Protein AF-A0A936IT07-F1 (afdb_monomer)

Foldseek 3Di:
DQVLLVVLCQLLVHDLVNLCVVVVHDSVQSVCQNVVVDDDDPVVLVVSCVVSQHDSCNRNPPDDPVDDDDDRPDPPDRPRPPDDDD

Radius of gyration: 12.86 Å; Cα contacts (8 Å, |Δi|>4): 81; chains: 1; bounding box: 32×37×33 Å

Solvent-accessible surface area (backbone atoms only —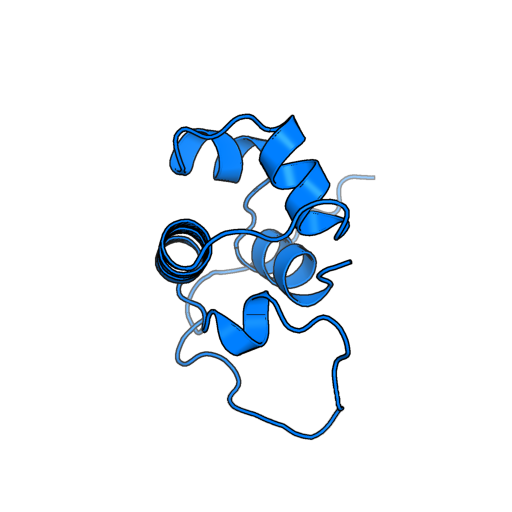 not comparable to full-atom values): 5206 Å² total; per-residue (Å²): 70,23,62,44,44,55,50,48,30,56,49,70,66,48,51,69,64,55,52,15,59,76,66,79,41,59,48,68,59,50,49,31,32,48,56,49,80,38,84,74,53,72,68,55,39,52,52,53,16,61,74,65,56,37,49,48,69,55,35,62,33,71,68,83,59,97,84,70,75,74,81,53,82,72,78,89,76,63,80,55,76,87,67,89,76,133

Se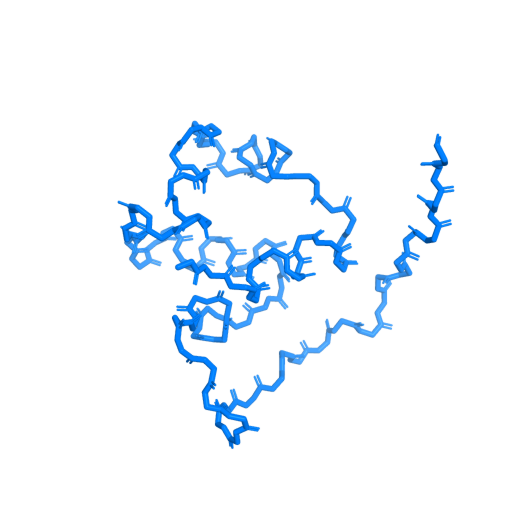condary structure (DSSP, 8-state):
--HHHHHHHHHTT--HHHHHHHTT--HHHHHHHHHTSSPPPHHHHHHHHHHTTS-HHHHT-SS--TT-S---S--SS---------

pLDDT: mean 76.58, std 17.15, range [36.72, 91.31]

Structure (mmCIF, N/CA/C/O backbone):
data_AF-A0A936IT07-F1
#
_entry.id   AF-A0A936IT07-F1
#
loop_
_atom_site.group_PDB
_atom_site.id
_atom_site.type_symbol
_atom_site.label_atom_id
_atom_site.label_alt_id
_atom_site.label_comp_id
_atom_site.label_asym_id
_atom_site.label_entity_id
_atom_site.label_seq_id
_atom_site.pdbx_PDB_ins_code
_atom_site.Cartn_x
_atom_site.Cartn_y
_atom_site.Cartn_z
_atom_site.occupancy
_atom_site.B_iso_or_equiv
_atom_site.auth_seq_id
_atom_site.auth_comp_id
_atom_site.auth_asym_id
_atom_site.auth_atom_id
_atom_site.pdbx_PDB_model_num
ATOM 1 N N . MET A 1 1 ? 8.469 4.530 -9.435 1.00 78.62 1 MET A N 1
ATOM 2 C CA . MET A 1 1 ? 7.448 5.127 -8.543 1.00 78.62 1 MET A CA 1
ATOM 3 C C . MET A 1 1 ? 6.089 4.548 -8.904 1.00 78.62 1 MET A C 1
ATOM 5 O O . MET A 1 1 ? 5.894 4.288 -10.080 1.00 78.62 1 MET A O 1
ATOM 9 N N . TYR A 1 2 ? 5.183 4.341 -7.943 1.00 85.50 2 TYR A N 1
ATOM 10 C CA . TYR A 1 2 ? 3.806 3.898 -8.214 1.00 85.50 2 TYR A CA 1
ATOM 11 C C . TYR A 1 2 ? 2.843 5.098 -8.132 1.00 85.50 2 TYR A C 1
ATOM 13 O O . TYR A 1 2 ? 2.444 5.484 -7.029 1.00 85.50 2 TYR A O 1
ATOM 21 N N . PRO A 1 3 ? 2.504 5.745 -9.262 1.00 82.69 3 PRO A N 1
ATOM 22 C CA . PRO A 1 3 ? 1.629 6.919 -9.267 1.00 82.69 3 PRO A CA 1
ATOM 23 C C . PRO A 1 3 ? 0.196 6.574 -8.844 1.00 82.69 3 PRO A C 1
ATOM 25 O O . PRO A 1 3 ? -0.410 7.326 -8.082 1.00 82.69 3 PRO A O 1
ATOM 28 N N . ASN A 1 4 ? -0.303 5.404 -9.245 1.00 87.31 4 ASN A N 1
ATOM 29 C CA . ASN A 1 4 ? -1.655 4.939 -8.931 1.00 87.31 4 ASN A CA 1
ATOM 30 C C . ASN A 1 4 ? -1.859 4.715 -7.429 1.00 87.31 4 ASN A C 1
ATOM 32 O O . ASN A 1 4 ? -2.900 5.074 -6.888 1.00 87.31 4 ASN A O 1
ATOM 36 N N . LEU A 1 5 ? -0.833 4.233 -6.721 1.00 86.00 5 LEU A N 1
ATOM 37 C CA . LEU A 1 5 ? -0.864 4.111 -5.263 1.00 86.00 5 LEU A CA 1
ATOM 38 C C . LEU A 1 5 ? -0.989 5.473 -4.563 1.00 86.00 5 LEU A C 1
ATOM 40 O O . LEU A 1 5 ? -1.760 5.609 -3.615 1.00 86.00 5 LEU A O 1
ATOM 44 N N . LYS A 1 6 ? -0.276 6.503 -5.043 1.00 86.75 6 LYS A N 1
ATOM 45 C CA . LYS A 1 6 ? -0.415 7.875 -4.517 1.00 86.75 6 LYS A CA 1
ATOM 46 C C . LYS A 1 6 ? -1.800 8.450 -4.818 1.00 86.75 6 LYS A C 1
ATOM 48 O O . LYS A 1 6 ? -2.402 9.065 -3.941 1.00 86.75 6 LYS A O 1
ATOM 53 N N . LEU A 1 7 ? -2.300 8.231 -6.035 1.00 86.19 7 LEU A N 1
ATOM 54 C CA . LEU A 1 7 ? -3.629 8.671 -6.450 1.00 86.19 7 LEU A CA 1
ATOM 55 C C . LEU A 1 7 ? -4.719 8.023 -5.591 1.00 86.19 7 LEU A C 1
ATOM 57 O O . LEU A 1 7 ? -5.596 8.726 -5.101 1.00 86.19 7 LEU A O 1
ATOM 61 N N . GLN A 1 8 ? -4.642 6.713 -5.357 1.00 86.88 8 GLN A N 1
ATOM 62 C CA . GLN A 1 8 ? -5.635 5.996 -4.562 1.00 86.88 8 GLN A CA 1
ATOM 63 C C . GLN A 1 8 ? -5.607 6.422 -3.093 1.00 86.88 8 GLN A C 1
ATOM 65 O O . GLN A 1 8 ? -6.658 6.681 -2.520 1.00 86.88 8 GLN A O 1
ATOM 70 N N . LEU A 1 9 ? -4.419 6.599 -2.502 1.00 86.44 9 LEU A N 1
ATOM 71 C CA . LEU A 1 9 ? -4.283 7.175 -1.158 1.00 86.44 9 LEU A CA 1
ATOM 72 C C . LEU A 1 9 ? -4.984 8.536 -1.048 1.00 86.44 9 LEU A C 1
ATOM 74 O O . LEU A 1 9 ? -5.721 8.782 -0.093 1.00 86.44 9 LEU A O 1
ATOM 78 N N . TRP A 1 10 ? -4.792 9.395 -2.052 1.00 86.06 10 TRP A N 1
ATOM 79 C CA . TRP A 1 10 ? -5.450 10.696 -2.119 1.00 86.06 10 TRP A CA 1
ATOM 80 C C . TRP A 1 10 ? -6.974 10.576 -2.275 1.00 86.06 10 TRP A C 1
ATOM 82 O O . TRP A 1 10 ? -7.698 11.235 -1.531 1.00 86.06 10 TRP A O 1
ATOM 92 N N . ARG A 1 11 ? -7.469 9.701 -3.163 1.00 84.38 11 ARG A N 1
ATOM 93 C CA . ARG A 1 11 ? -8.913 9.458 -3.365 1.00 84.38 11 ARG A CA 1
ATOM 94 C C . ARG A 1 11 ? -9.593 8.922 -2.106 1.00 84.38 11 ARG A C 1
ATOM 96 O O . ARG A 1 11 ? -10.676 9.379 -1.767 1.00 84.38 11 ARG A O 1
ATOM 103 N N . CYS A 1 12 ? -8.939 8.014 -1.386 1.00 84.38 12 CYS A N 1
ATOM 104 C CA . CYS A 1 12 ? -9.441 7.477 -0.123 1.00 84.38 12 CYS A CA 1
ATOM 105 C C . CYS A 1 12 ? -9.312 8.472 1.049 1.00 84.38 12 CYS A C 1
ATOM 107 O O . CYS A 1 12 ? -9.784 8.184 2.146 1.00 84.38 12 CYS A O 1
ATOM 109 N N . GLY A 1 13 ? -8.626 9.609 0.873 1.00 87.31 13 GLY A N 1
ATOM 110 C CA . GLY A 1 13 ? -8.314 10.536 1.966 1.00 87.31 13 GLY A CA 1
ATOM 111 C C . GLY A 1 13 ? -7.371 9.944 3.025 1.00 87.31 13 GLY A C 1
ATOM 112 O O . GLY A 1 13 ? -7.292 10.452 4.146 1.00 87.31 13 GLY A O 1
ATOM 113 N N . ILE A 1 14 ? -6.647 8.871 2.692 1.00 86.19 14 ILE A N 1
ATOM 114 C CA . ILE A 1 14 ? -5.755 8.153 3.606 1.00 86.19 14 ILE A CA 1
ATOM 115 C C . ILE A 1 14 ? -4.336 8.699 3.446 1.00 86.19 14 ILE A C 1
ATOM 117 O O . ILE A 1 14 ? -3.768 8.726 2.356 1.00 86.19 14 ILE A O 1
ATOM 121 N N . ARG A 1 15 ? -3.708 9.104 4.557 1.00 87.50 15 ARG A N 1
ATOM 122 C CA . ARG A 1 15 ? -2.277 9.449 4.549 1.00 87.50 15 ARG A CA 1
ATOM 123 C C . ARG A 1 15 ? -1.427 8.185 4.510 1.00 87.50 15 ARG A C 1
ATOM 125 O O . ARG A 1 15 ? -1.769 7.192 5.144 1.00 87.50 15 ARG A O 1
ATOM 132 N N . GLN A 1 16 ? -0.260 8.255 3.876 1.00 85.06 16 GLN A N 1
ATOM 133 C CA . GLN A 1 16 ? 0.682 7.134 3.808 1.00 85.06 16 GLN A CA 1
ATOM 134 C C . GLN A 1 16 ? 1.022 6.561 5.199 1.00 85.06 16 GLN A C 1
ATOM 136 O O . GLN A 1 16 ? 0.969 5.354 5.393 1.00 85.06 16 GLN A O 1
ATOM 141 N N . ASN A 1 17 ? 1.265 7.414 6.194 1.00 88.62 17 ASN A N 1
ATOM 142 C CA . ASN A 1 17 ? 1.556 7.016 7.577 1.00 88.62 17 ASN A CA 1
ATOM 143 C C . ASN A 1 17 ? 0.389 6.234 8.189 1.00 88.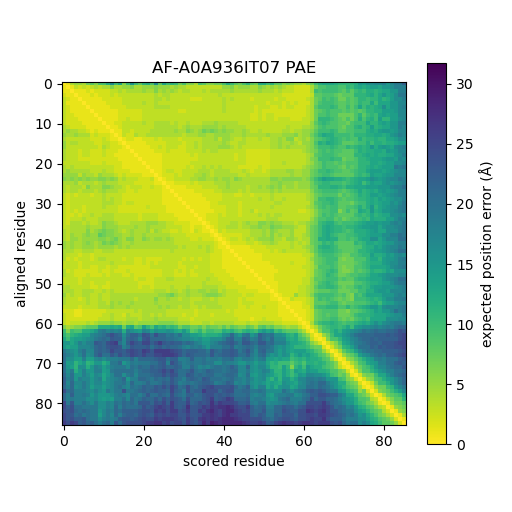62 17 ASN A C 1
ATOM 145 O O . ASN A 1 17 ? 0.583 5.268 8.921 1.00 88.62 17 ASN A O 1
ATOM 149 N N . ARG A 1 18 ? -0.843 6.642 7.859 1.00 87.81 18 ARG A N 1
ATOM 150 C CA . ARG A 1 18 ? -2.052 5.960 8.313 1.00 87.81 18 ARG A CA 1
ATOM 151 C C . ARG A 1 18 ? -2.185 4.593 7.652 1.00 87.81 18 ARG A C 1
ATOM 153 O O . ARG A 1 18 ? -2.471 3.632 8.352 1.00 87.81 18 ARG A O 1
ATOM 160 N N . LEU A 1 19 ? -1.921 4.495 6.349 1.00 88.94 19 LEU A N 1
ATOM 161 C CA . LEU A 1 19 ? -1.895 3.212 5.646 1.00 88.94 19 LEU A CA 1
ATOM 162 C C . LEU A 1 19 ? -0.820 2.277 6.229 1.00 88.94 19 LEU A C 1
ATOM 164 O O . LEU A 1 19 ? -1.097 1.103 6.446 1.00 88.94 19 LEU A O 1
ATOM 168 N N . ALA A 1 20 ? 0.372 2.796 6.539 1.00 90.88 20 ALA A N 1
ATOM 169 C CA . ALA A 1 20 ? 1.446 2.031 7.172 1.00 90.88 20 ALA A CA 1
ATOM 170 C C . ALA A 1 20 ? 0.998 1.441 8.521 1.00 90.88 20 ALA A C 1
ATOM 172 O O . ALA A 1 20 ? 1.131 0.241 8.735 1.00 90.88 20 ALA A O 1
ATOM 173 N N . GLN A 1 21 ? 0.358 2.251 9.372 1.00 90.31 21 GLN A N 1
ATOM 174 C CA . GLN A 1 21 ? -0.223 1.789 10.640 1.00 90.31 21 GLN A CA 1
ATOM 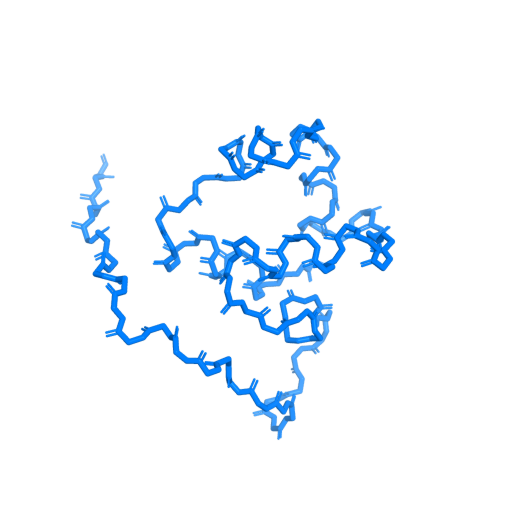175 C C . GLN A 1 21 ? -1.327 0.740 10.442 1.00 90.31 21 GLN A C 1
ATOM 177 O O . GLN A 1 21 ? -1.372 -0.240 11.174 1.00 90.31 21 GLN A O 1
ATOM 182 N N . MET A 1 22 ? -2.212 0.922 9.456 1.00 87.94 22 MET A N 1
ATOM 183 C CA . MET A 1 22 ? -3.291 -0.036 9.165 1.00 87.94 22 MET A CA 1
ATOM 184 C C . MET A 1 22 ? -2.767 -1.383 8.651 1.00 87.94 22 MET A C 1
ATOM 186 O O . MET A 1 22 ? -3.425 -2.404 8.824 1.00 87.94 22 MET A O 1
ATOM 190 N N . LEU A 1 23 ? -1.587 -1.386 8.030 1.00 87.56 23 LEU A N 1
ATOM 191 C CA . LEU A 1 23 ? -0.903 -2.583 7.541 1.00 87.56 23 LEU A CA 1
ATOM 192 C C . LEU A 1 23 ? 0.054 -3.200 8.567 1.00 87.56 23 LEU A C 1
ATOM 194 O O . LEU A 1 23 ? 0.697 -4.195 8.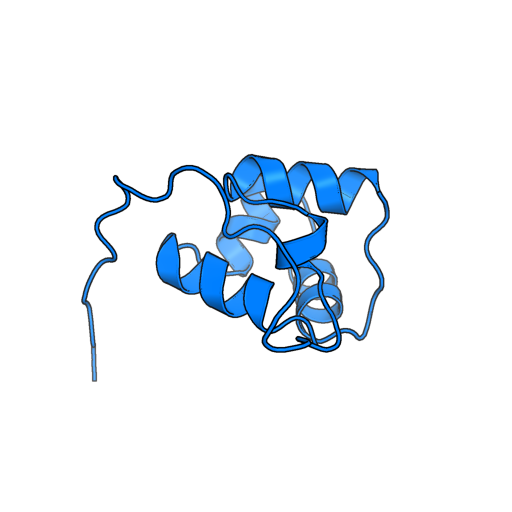233 1.00 87.56 23 LEU A O 1
ATOM 198 N N . ASP A 1 24 ? 0.177 -2.601 9.757 1.00 89.62 24 ASP A N 1
ATOM 199 C CA . ASP A 1 24 ? 1.209 -2.923 10.752 1.00 89.62 24 ASP A CA 1
ATOM 200 C C . ASP A 1 24 ? 2.621 -2.952 10.125 1.00 89.62 24 ASP A C 1
ATOM 202 O O . ASP A 1 24 ? 3.415 -3.877 10.291 1.00 89.62 24 ASP A O 1
ATOM 206 N N . MET A 1 25 ? 2.903 -1.942 9.296 1.00 87.19 25 MET A N 1
ATOM 207 C CA . MET A 1 25 ? 4.134 -1.802 8.524 1.00 87.19 25 MET A CA 1
ATOM 208 C C . MET A 1 25 ? 4.862 -0.512 8.893 1.00 87.19 25 MET A C 1
ATOM 210 O O . MET A 1 25 ? 4.256 0.526 9.144 1.00 87.19 25 MET A O 1
ATOM 214 N N . ASP A 1 26 ? 6.190 -0.558 8.833 1.00 90.56 26 ASP A N 1
ATOM 215 C CA . ASP A 1 26 ? 7.028 0.628 8.947 1.00 90.56 26 ASP A CA 1
ATOM 216 C C . ASP A 1 26 ? 6.750 1.636 7.806 1.00 90.56 26 ASP A C 1
ATOM 218 O O . ASP A 1 26 ? 6.759 1.308 6.613 1.00 90.56 26 ASP A O 1
ATOM 222 N N . GLU A 1 27 ? 6.529 2.898 8.173 1.00 88.25 27 GLU A N 1
ATOM 223 C CA . GLU A 1 27 ? 6.239 3.993 7.244 1.00 88.25 27 GLU A CA 1
ATOM 224 C C . GLU A 1 27 ? 7.350 4.207 6.204 1.00 88.25 27 GLU A C 1
ATOM 226 O O . GLU A 1 27 ? 7.072 4.520 5.039 1.00 88.25 27 GLU A O 1
ATOM 231 N N . THR A 1 28 ? 8.610 3.989 6.582 1.00 91.31 28 THR A N 1
ATOM 232 C CA . THR A 1 28 ? 9.759 4.079 5.675 1.00 91.31 28 THR A CA 1
ATOM 233 C C . THR A 1 28 ? 9.737 2.961 4.638 1.00 91.31 28 THR A C 1
ATOM 235 O O . THR A 1 28 ? 10.119 3.188 3.485 1.00 91.31 28 THR A O 1
ATOM 238 N N . VAL A 1 29 ? 9.249 1.770 5.002 1.00 89.62 29 VAL A N 1
ATOM 239 C CA . VAL A 1 29 ? 9.079 0.645 4.073 1.00 89.62 29 VAL A CA 1
ATOM 240 C C . VAL A 1 29 ? 7.994 0.981 3.060 1.00 89.62 29 VAL A C 1
ATOM 242 O O . VAL A 1 29 ? 8.241 0.858 1.856 1.00 89.62 29 VAL A O 1
ATOM 245 N N . LEU A 1 30 ? 6.848 1.491 3.517 1.00 88.94 30 LEU A N 1
ATOM 246 C CA . LEU A 1 30 ? 5.778 1.936 2.627 1.00 88.94 30 LEU A CA 1
ATOM 247 C C . LEU A 1 30 ? 6.241 3.088 1.719 1.00 88.94 30 LEU A C 1
ATOM 249 O O . LEU A 1 30 ? 5.971 3.067 0.522 1.00 88.94 30 LEU A O 1
ATOM 253 N N . SER A 1 31 ? 7.021 4.039 2.239 1.00 89.00 31 SER A N 1
ATOM 254 C CA . SER A 1 31 ? 7.599 5.139 1.452 1.00 89.00 31 SER A CA 1
ATOM 255 C C . SER A 1 31 ? 8.538 4.649 0.356 1.00 89.00 31 SER A C 1
ATOM 257 O O . SER A 1 31 ? 8.457 5.090 -0.796 1.00 89.00 31 SER A O 1
ATOM 259 N N . LYS A 1 32 ? 9.408 3.687 0.678 1.00 90.25 32 LYS A N 1
ATOM 260 C CA . LYS A 1 32 ? 10.283 3.046 -0.310 1.00 90.25 32 LYS A CA 1
ATOM 261 C C . LYS A 1 32 ? 9.470 2.306 -1.367 1.00 90.25 32 LYS A C 1
ATOM 263 O O . LYS A 1 32 ? 9.824 2.382 -2.540 1.00 90.25 32 LYS A O 1
ATOM 268 N N . ILE A 1 33 ? 8.378 1.641 -0.985 1.00 88.62 33 ILE A N 1
ATOM 269 C CA . ILE A 1 33 ? 7.466 0.988 -1.930 1.00 88.62 33 ILE A CA 1
ATOM 270 C C . ILE A 1 33 ? 6.831 2.029 -2.850 1.00 88.62 33 ILE A C 1
ATOM 272 O O . ILE A 1 33 ? 7.048 1.968 -4.053 1.00 88.62 33 ILE A O 1
ATOM 276 N N . VAL A 1 34 ? 6.136 3.026 -2.300 1.00 85.56 34 VAL A N 1
ATOM 277 C CA . VAL A 1 34 ? 5.433 4.088 -3.042 1.00 85.56 34 VAL A CA 1
ATOM 278 C C . VAL A 1 34 ? 6.351 4.787 -4.051 1.00 85.56 34 VAL A C 1
ATOM 280 O O . VAL A 1 34 ? 5.980 5.005 -5.208 1.00 85.56 34 VAL A O 1
ATOM 283 N N . ASN A 1 35 ? 7.582 5.099 -3.651 1.00 87.12 35 ASN A N 1
ATOM 284 C CA . ASN A 1 35 ? 8.551 5.750 -4.530 1.00 87.12 35 ASN A CA 1
ATOM 285 C C . ASN A 1 35 ? 9.239 4.779 -5.511 1.00 87.12 35 ASN A C 1
ATOM 287 O O . ASN A 1 35 ? 9.852 5.210 -6.485 1.00 87.12 35 ASN A O 1
ATOM 291 N N . GLY A 1 36 ? 9.036 3.470 -5.359 1.00 84.31 36 GLY A N 1
ATOM 292 C CA . GLY A 1 36 ? 9.579 2.429 -6.233 1.00 84.31 36 GLY A CA 1
ATOM 293 C C . GLY A 1 36 ? 11.001 1.987 -5.879 1.00 84.31 36 GLY A C 1
ATOM 294 O O . GLY A 1 36 ? 11.603 1.251 -6.651 1.00 84.31 36 GLY A O 1
ATOM 295 N N . PHE A 1 37 ? 11.524 2.396 -4.720 1.00 85.75 37 PHE A N 1
ATOM 296 C CA . PHE A 1 37 ? 12.801 1.928 -4.169 1.00 85.75 37 PHE A CA 1
ATOM 297 C C . PHE A 1 37 ? 12.723 0.503 -3.605 1.00 85.75 37 PHE A C 1
ATOM 299 O O . PHE A 1 37 ? 13.750 -0.142 -3.413 1.00 85.75 37 PHE A O 1
ATOM 306 N N . ARG A 1 38 ? 11.516 0.004 -3.313 1.00 86.75 38 ARG A N 1
ATOM 307 C CA . ARG A 1 38 ? 11.275 -1.368 -2.853 1.00 86.75 38 ARG A CA 1
ATOM 308 C C . ARG A 1 38 ? 10.131 -2.002 -3.640 1.00 86.75 38 ARG A C 1
ATOM 310 O O . ARG A 1 38 ? 9.113 -1.365 -3.898 1.00 86.75 38 ARG A O 1
ATOM 317 N N . VAL A 1 39 ? 10.294 -3.276 -3.985 1.00 85.31 39 VAL A N 1
ATOM 318 C CA . VAL A 1 39 ? 9.233 -4.093 -4.583 1.00 85.31 39 VAL A CA 1
ATOM 319 C C . VAL A 1 39 ? 8.482 -4.811 -3.452 1.00 85.31 39 VAL A C 1
ATOM 321 O O . VAL A 1 39 ? 9.121 -5.548 -2.700 1.00 85.31 39 VAL A O 1
ATOM 324 N N . PRO A 1 40 ? 7.171 -4.574 -3.273 1.00 86.44 40 PRO A N 1
ATOM 325 C CA . PRO A 1 40 ? 6.365 -5.320 -2.310 1.00 86.44 40 PRO A CA 1
ATOM 326 C C . PRO A 1 40 ? 6.169 -6.768 -2.782 1.00 86.44 40 PRO A C 1
ATOM 328 O O . PRO A 1 40 ? 6.075 -7.024 -3.984 1.00 86.44 40 PRO A O 1
ATOM 331 N N . ASN A 1 41 ? 6.106 -7.712 -1.840 1.00 89.44 41 ASN A N 1
ATOM 332 C CA . ASN A 1 41 ? 5.758 -9.103 -2.141 1.00 89.44 41 ASN A CA 1
ATOM 333 C C . ASN A 1 41 ? 4.254 -9.238 -2.456 1.00 89.44 41 ASN A C 1
ATOM 335 O O . ASN A 1 41 ? 3.486 -8.296 -2.253 1.00 89.44 41 ASN A O 1
ATOM 339 N N . ALA A 1 42 ? 3.836 -10.405 -2.955 1.00 87.31 42 ALA A N 1
ATOM 340 C CA . ALA A 1 42 ? 2.438 -10.660 -3.311 1.00 87.31 42 ALA A CA 1
ATOM 341 C C . ALA A 1 42 ? 1.480 -10.428 -2.126 1.00 87.31 42 ALA A C 1
ATOM 343 O O . ALA A 1 42 ? 0.477 -9.740 -2.282 1.00 87.31 42 ALA A O 1
ATOM 344 N N . ASP A 1 43 ? 1.845 -10.879 -0.921 1.00 89.06 43 ASP A N 1
ATOM 345 C CA . ASP A 1 43 ? 1.026 -10.677 0.282 1.00 89.06 43 ASP A CA 1
ATOM 346 C C . ASP A 1 43 ? 0.815 -9.195 0.617 1.00 89.06 43 ASP A C 1
ATOM 348 O O . ASP A 1 43 ? -0.300 -8.773 0.920 1.00 89.06 43 ASP A O 1
ATOM 352 N N . MET A 1 44 ? 1.870 -8.375 0.554 1.00 88.25 44 MET A N 1
ATOM 353 C CA . MET A 1 44 ? 1.757 -6.933 0.784 1.00 88.25 44 MET A CA 1
ATOM 354 C C . MET A 1 44 ? 0.903 -6.266 -0.288 1.00 88.25 44 MET A C 1
ATOM 356 O O . MET A 1 44 ? 0.105 -5.393 0.046 1.00 88.25 44 MET A O 1
ATOM 360 N N . ARG A 1 45 ? 1.059 -6.656 -1.560 1.00 89.31 45 ARG A N 1
ATOM 361 C CA . ARG A 1 45 ? 0.269 -6.085 -2.660 1.00 89.31 45 ARG A CA 1
ATOM 362 C C . ARG A 1 45 ? -1.211 -6.363 -2.455 1.00 89.31 45 ARG A C 1
ATOM 364 O O . ARG A 1 45 ? -1.982 -5.409 -2.442 1.00 89.31 45 ARG A O 1
ATOM 371 N N . SER A 1 46 ? -1.557 -7.612 -2.156 1.00 88.75 46 SER A N 1
ATOM 372 C CA . SER A 1 46 ? -2.929 -8.035 -1.892 1.00 88.75 46 SER A CA 1
ATOM 373 C C . SER A 1 46 ? -3.523 -7.347 -0.657 1.00 88.75 46 SER A C 1
ATOM 375 O O . SER A 1 46 ? -4.649 -6.859 -0.705 1.00 88.75 46 SER A O 1
ATOM 377 N N . ARG A 1 47 ? -2.754 -7.198 0.433 1.00 90.00 47 ARG A N 1
ATOM 378 C CA . ARG A 1 47 ? -3.205 -6.468 1.634 1.00 90.00 47 ARG A CA 1
ATOM 379 C C . ARG A 1 47 ? -3.470 -4.991 1.362 1.00 90.00 47 ARG A C 1
ATOM 381 O O . ARG A 1 47 ? -4.486 -4.468 1.807 1.00 90.00 47 ARG A O 1
ATOM 388 N N . ILE A 1 48 ? -2.562 -4.317 0.654 1.00 88.69 48 ILE A N 1
ATOM 389 C CA . ILE A 1 48 ? -2.705 -2.895 0.313 1.00 88.69 48 ILE A CA 1
ATOM 390 C C . ILE A 1 48 ? -3.898 -2.705 -0.632 1.00 88.69 48 ILE A C 1
ATOM 392 O O . ILE A 1 48 ? -4.712 -1.813 -0.414 1.00 88.69 48 ILE A O 1
ATOM 396 N N . ALA A 1 49 ? -4.009 -3.555 -1.650 1.00 89.38 49 ALA A N 1
ATOM 397 C CA . ALA A 1 49 ? -5.112 -3.579 -2.601 1.00 89.38 49 ALA A CA 1
ATOM 398 C C . ALA A 1 49 ? -6.462 -3.811 -1.911 1.00 89.38 49 ALA A C 1
ATOM 400 O O . ALA A 1 49 ? -7.397 -3.052 -2.138 1.00 89.38 49 ALA A O 1
ATOM 401 N N . GLY A 1 50 ? -6.540 -4.780 -0.995 1.00 87.69 50 GLY A N 1
ATOM 402 C CA . GLY A 1 50 ? -7.744 -5.050 -0.209 1.00 87.69 50 GLY A CA 1
ATOM 403 C C . GLY A 1 50 ? -8.138 -3.892 0.709 1.00 87.69 50 GLY A C 1
ATOM 404 O O . GLY A 1 50 ? -9.312 -3.559 0.794 1.00 87.69 50 GLY A O 1
ATOM 405 N N . LEU A 1 51 ? -7.168 -3.229 1.347 1.00 87.25 51 LEU A N 1
ATOM 406 C CA . LEU A 1 51 ? -7.418 -2.052 2.194 1.00 87.25 51 LEU A CA 1
ATOM 407 C C . LEU A 1 51 ? -7.878 -0.821 1.412 1.00 87.25 51 LEU A C 1
ATOM 409 O O . LEU A 1 51 ? -8.612 0.006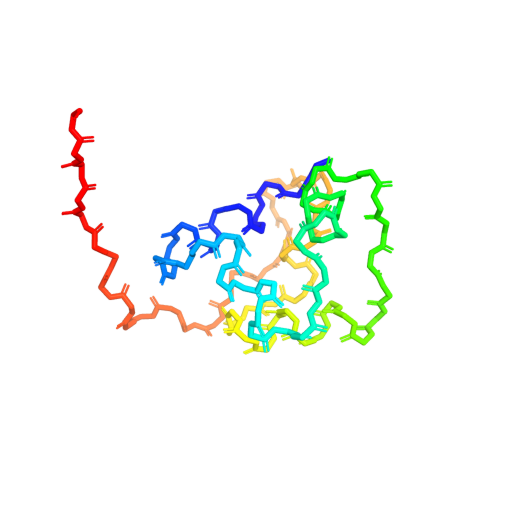 1.946 1.00 87.25 51 LEU A O 1
ATOM 413 N N . LEU A 1 52 ? -7.395 -0.674 0.181 1.00 86.19 52 LEU A N 1
ATOM 414 C CA . LEU A 1 52 ? -7.747 0.430 -0.710 1.00 86.19 52 LEU A CA 1
ATOM 415 C C . LEU A 1 52 ? -8.889 0.074 -1.671 1.00 86.19 52 LEU A C 1
ATOM 417 O O . LEU A 1 52 ? -9.173 0.879 -2.560 1.00 86.19 52 LEU A O 1
ATOM 421 N N . GLU A 1 53 ? -9.486 -1.115 -1.507 1.00 85.38 53 GLU A N 1
ATOM 422 C CA . GLU A 1 53 ? -10.551 -1.687 -2.343 1.00 85.38 53 GLU A CA 1
ATOM 423 C C . GLU A 1 53 ? -10.269 -1.518 -3.844 1.00 85.38 53 GLU A C 1
ATOM 425 O O . GLU A 1 53 ? -11.098 -1.072 -4.634 1.00 85.3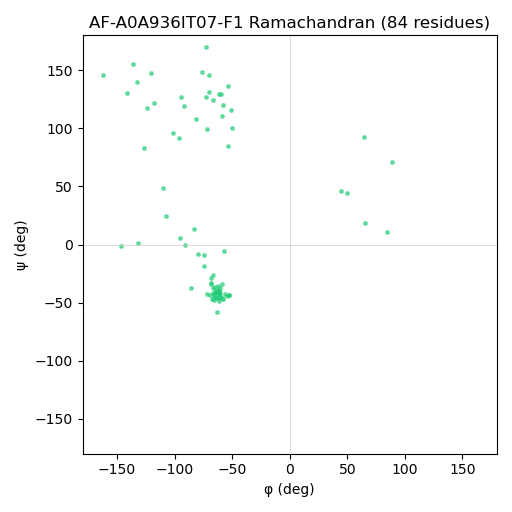8 53 GLU A O 1
ATOM 430 N N . CYS A 1 54 ? -9.035 -1.821 -4.238 1.00 84.69 54 CYS A N 1
ATOM 431 C CA . CYS A 1 54 ? -8.517 -1.538 -5.567 1.00 84.69 54 CYS A CA 1
ATOM 432 C C . CYS A 1 54 ? -7.739 -2.734 -6.109 1.00 84.69 54 CYS A C 1
ATOM 434 O O . CYS A 1 54 ? -7.220 -3.542 -5.346 1.00 84.69 54 CYS A O 1
ATOM 436 N N . ASP A 1 55 ? -7.644 -2.848 -7.429 1.00 86.50 55 ASP A N 1
ATOM 437 C CA . ASP A 1 55 ? -6.893 -3.921 -8.068 1.00 86.50 55 ASP A CA 1
ATOM 438 C C . ASP A 1 55 ? -5.377 -3.750 -7.854 1.00 86.50 55 ASP A C 1
ATOM 440 O O . ASP A 1 55 ? -4.813 -2.673 -8.069 1.00 86.50 55 ASP A O 1
ATOM 444 N N . GLU A 1 56 ? -4.691 -4.819 -7.438 1.00 87.38 56 GLU A N 1
ATOM 445 C CA . GLU A 1 56 ? -3.251 -4.775 -7.161 1.00 87.38 56 GLU A CA 1
ATOM 446 C C . GLU A 1 56 ? -2.385 -4.570 -8.415 1.00 87.38 56 GLU A C 1
ATOM 448 O O . GLU A 1 56 ? -1.295 -3.993 -8.329 1.00 87.38 56 GLU A O 1
ATOM 453 N N . GLN A 1 57 ? -2.839 -5.016 -9.587 1.00 85.62 57 GLN A N 1
ATOM 454 C CA . GLN A 1 57 ? -2.113 -4.845 -10.844 1.00 85.62 57 GLN A CA 1
ATOM 455 C C . GLN A 1 57 ? -2.167 -3.381 -11.272 1.00 85.62 57 GLN A C 1
ATOM 457 O O . GLN A 1 57 ? -1.129 -2.811 -11.617 1.00 85.62 57 GLN A O 1
ATOM 462 N N . TRP A 1 58 ? -3.338 -2.750 -11.148 1.00 87.00 58 TRP A N 1
ATOM 463 C CA . TRP A 1 58 ? -3.501 -1.319 -11.395 1.00 87.00 58 TRP A CA 1
ATOM 464 C C . TRP A 1 58 ? -2.727 -0.474 -10.377 1.00 87.00 58 TRP A C 1
ATOM 466 O O . TRP A 1 58 ? -1.968 0.427 -10.747 1.00 87.00 58 TRP A O 1
ATOM 476 N N . LEU A 1 59 ? -2.857 -0.785 -9.085 1.00 86.19 59 LEU A N 1
ATOM 477 C CA . LEU A 1 59 ? -2.275 -0.003 -7.992 1.00 86.19 59 LEU A CA 1
ATOM 478 C C . LEU A 1 59 ? -0.739 0.038 -8.039 1.00 86.19 59 LEU A C 1
ATOM 480 O O . LEU A 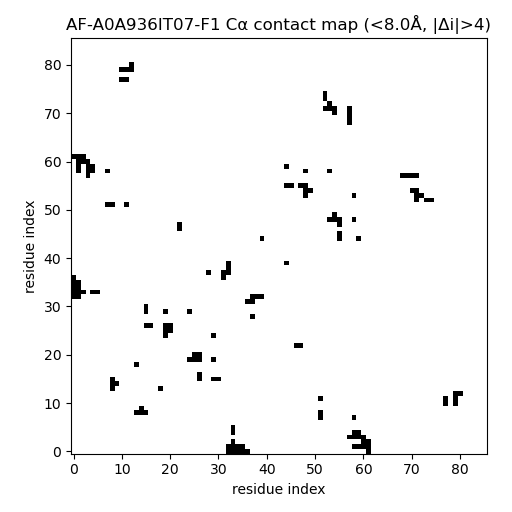1 59 ? -0.122 1.061 -7.724 1.00 86.19 59 LEU A O 1
ATOM 484 N N . PHE A 1 60 ? -0.125 -1.070 -8.458 1.00 87.00 60 PHE A N 1
ATOM 485 C CA . PHE A 1 60 ? 1.325 -1.235 -8.560 1.00 87.00 60 PHE A CA 1
ATOM 486 C C . PHE A 1 60 ? 1.835 -1.240 -10.012 1.00 87.00 60 PHE A C 1
ATOM 488 O O . PHE A 1 60 ? 2.918 -1.774 -10.277 1.00 87.00 60 PHE A O 1
ATOM 495 N N . ALA A 1 61 ? 1.103 -0.637 -10.951 1.00 84.50 61 ALA A N 1
ATOM 496 C CA . ALA A 1 61 ? 1.600 -0.390 -12.302 1.00 84.50 61 ALA A CA 1
ATOM 497 C C . ALA A 1 61 ? 2.759 0.631 -12.262 1.00 84.50 61 ALA A C 1
ATOM 499 O O . ALA A 1 61 ? 2.634 1.712 -11.678 1.00 84.50 61 ALA A O 1
ATOM 500 N N . LYS A 1 62 ? 3.923 0.260 -12.819 1.00 71.81 62 LYS A N 1
ATOM 501 C CA . LYS A 1 62 ? 5.148 1.095 -12.828 1.00 71.81 62 LYS A CA 1
ATOM 502 C C . LYS A 1 62 ? 5.188 2.067 -14.001 1.00 71.81 62 LYS A C 1
ATOM 504 O O . LYS A 1 62 ? 5.610 3.205 -13.832 1.00 71.81 62 LYS A O 1
ATOM 509 N N . ASP A 1 63 ? 4.706 1.598 -15.138 1.00 63.16 63 ASP A N 1
ATOM 510 C CA . ASP A 1 63 ? 4.510 2.339 -16.368 1.00 63.16 63 ASP A CA 1
ATOM 511 C C . ASP A 1 63 ? 3.011 2.261 -16.601 1.00 63.16 63 ASP A C 1
ATOM 513 O O . ASP A 1 63 ? 2.477 1.158 -16.600 1.00 63.16 63 ASP A O 1
ATOM 517 N N . ALA A 1 64 ? 2.303 3.380 -16.687 1.00 52.69 64 ALA A N 1
ATOM 518 C CA . ALA A 1 64 ? 0.912 3.343 -17.111 1.00 52.69 64 ALA A CA 1
ATOM 519 C C . ALA A 1 64 ? 0.909 3.275 -18.645 1.00 52.69 64 ALA A C 1
ATOM 521 O O . ALA A 1 64 ? 1.224 4.294 -19.267 1.00 52.69 64 ALA A O 1
ATOM 522 N N . PRO A 1 65 ? 0.575 2.146 -19.301 1.00 46.09 65 PRO A N 1
ATOM 523 C CA . PRO A 1 65 ? 0.075 2.236 -20.658 1.00 46.09 65 PRO A CA 1
ATOM 524 C C . PRO A 1 65 ? -1.338 2.805 -20.538 1.00 46.09 65 PRO A C 1
ATOM 526 O O . PRO A 1 65 ? -2.162 2.287 -19.788 1.00 46.09 65 PRO A O 1
ATOM 529 N N . LEU A 1 66 ? -1.613 3.875 -21.276 1.00 50.47 66 LEU A N 1
ATOM 530 C CA . LEU A 1 66 ? -2.876 4.617 -21.261 1.00 50.47 66 LEU A CA 1
ATOM 531 C C . LEU A 1 66 ? -4.123 3.752 -21.590 1.00 50.47 66 LEU A C 1
ATOM 533 O O . LEU A 1 66 ? -5.234 4.254 -21.490 1.00 50.47 66 LEU A O 1
ATOM 537 N N . GLU A 1 67 ? -3.966 2.471 -21.960 1.00 47.72 67 GLU A N 1
ATOM 538 C CA . GLU A 1 67 ? -5.038 1.642 -22.538 1.00 47.72 67 GLU A CA 1
ATOM 539 C C . GLU A 1 67 ? -5.244 0.231 -21.942 1.00 47.72 67 GLU A C 1
ATOM 541 O O . GLU A 1 67 ? -6.140 -0.483 -22.383 1.00 47.72 67 GLU A O 1
ATOM 546 N N . ALA A 1 68 ? -4.502 -0.205 -20.920 1.00 48.22 68 ALA A N 1
ATOM 547 C CA . ALA A 1 68 ? -4.731 -1.521 -20.300 1.00 48.22 68 ALA A CA 1
ATOM 548 C C . ALA A 1 68 ? -4.540 -1.445 -18.777 1.00 48.22 68 ALA A C 1
ATOM 550 O O . ALA A 1 68 ? -3.518 -0.953 -18.319 1.00 48.22 68 ALA A O 1
ATOM 551 N N . ALA A 1 69 ? -5.422 -1.931 -17.909 1.00 53.72 69 ALA A N 1
ATOM 552 C CA . ALA A 1 69 ? -6.714 -2.575 -18.063 1.00 53.72 69 ALA A CA 1
ATOM 553 C C . ALA A 1 69 ? -7.420 -2.485 -16.693 1.00 53.72 69 ALA A C 1
ATOM 555 O O . ALA A 1 69 ? -6.759 -2.577 -15.662 1.00 53.72 69 ALA A O 1
ATOM 556 N N . VAL A 1 70 ? -8.748 -2.336 -16.717 1.00 60.16 70 VAL A N 1
ATOM 557 C CA . VAL A 1 70 ? -9.679 -2.407 -15.572 1.00 60.16 70 VAL A CA 1
ATOM 558 C C . VAL A 1 70 ? -9.482 -1.310 -14.512 1.00 60.16 70 VAL A C 1
ATOM 560 O O . VAL A 1 70 ? -8.741 -1.463 -13.546 1.00 60.16 70 VAL A O 1
ATOM 563 N N . GLU A 1 71 ? -10.217 -0.200 -14.656 1.00 56.28 71 GLU A N 1
ATOM 564 C CA . GLU A 1 71 ? -10.504 0.671 -13.509 1.00 56.28 71 GLU A CA 1
ATOM 565 C C . GLU A 1 71 ? -11.131 -0.170 -12.378 1.00 56.28 71 GLU A C 1
ATOM 567 O O . GLU A 1 71 ? -11.990 -1.016 -12.655 1.00 56.28 71 GLU A O 1
ATOM 572 N N . PRO A 1 72 ? -10.715 0.013 -11.112 1.00 58.28 72 PRO A N 1
ATOM 573 C CA . PRO A 1 72 ? -11.221 -0.796 -10.010 1.00 58.28 72 PRO A CA 1
ATOM 574 C C . PRO A 1 72 ? -12.741 -0.636 -9.874 1.00 58.28 72 PRO A C 1
ATOM 576 O O . PRO A 1 72 ? -13.264 0.479 -9.818 1.00 58.28 72 PRO A O 1
ATOM 579 N N . LYS A 1 73 ? -13.451 -1.772 -9.810 1.00 55.38 73 LYS A N 1
ATOM 580 C CA . LYS A 1 73 ? -14.885 -1.817 -9.509 1.00 55.38 73 LYS A CA 1
ATOM 581 C C . LYS A 1 73 ? -15.141 -1.183 -8.141 1.00 55.38 73 LYS A C 1
ATOM 583 O O . LYS A 1 73 ? -14.837 -1.795 -7.127 1.00 55.38 73 LYS A O 1
ATOM 588 N N . GLY A 1 74 ? -15.784 -0.018 -8.141 1.00 53.72 74 GLY A N 1
ATOM 589 C CA . GLY A 1 74 ? -16.475 0.517 -6.971 1.00 53.72 74 GLY A CA 1
ATOM 590 C C . GLY A 1 74 ? -15.624 1.378 -6.042 1.00 53.72 74 GLY A C 1
ATOM 591 O O . GLY A 1 74 ? -15.410 1.023 -4.895 1.00 53.72 74 GLY A O 1
ATOM 592 N N . VAL A 1 75 ? -15.264 2.581 -6.488 1.00 51.12 75 VAL A N 1
ATOM 593 C CA . VAL A 1 75 ? -15.121 3.736 -5.579 1.00 51.12 75 VAL A CA 1
ATOM 594 C C . VAL A 1 75 ? -16.250 4.737 -5.847 1.00 51.12 75 VAL A C 1
ATOM 596 O O . VAL A 1 75 ? -16.016 5.927 -6.017 1.00 51.12 75 VAL A O 1
ATOM 599 N N . ASP A 1 76 ? -17.489 4.243 -5.906 1.00 46.69 76 ASP A N 1
ATOM 600 C CA . ASP A 1 76 ? -18.716 5.046 -6.073 1.00 46.69 76 ASP A CA 1
ATOM 601 C C . ASP A 1 76 ? -19.242 5.640 -4.747 1.00 46.69 76 ASP A C 1
ATOM 603 O O . ASP A 1 76 ? -20.370 6.119 -4.676 1.00 46.69 76 ASP A O 1
ATOM 607 N N . GLY A 1 77 ? -18.453 5.622 -3.665 1.00 46.62 77 GLY A N 1
ATOM 608 C CA . GLY A 1 77 ? -18.966 5.996 -2.338 1.00 46.62 77 GLY A CA 1
ATOM 609 C C . GLY A 1 77 ? -18.009 6.696 -1.378 1.00 46.62 77 GLY A C 1
ATOM 610 O O . GLY A 1 77 ? -18.436 7.048 -0.282 1.00 46.62 77 GLY A O 1
ATOM 611 N N . ILE A 1 78 ? -16.744 6.929 -1.739 1.00 48.16 78 ILE A N 1
ATOM 612 C CA . ILE A 1 78 ? -15.830 7.681 -0.868 1.0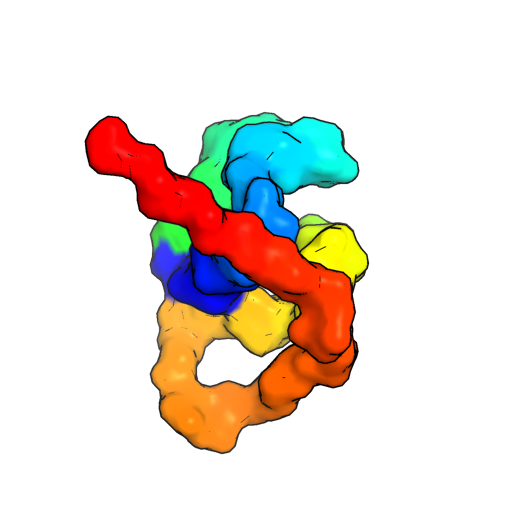0 48.16 78 ILE A CA 1
ATOM 613 C C . ILE A 1 78 ? -15.842 9.130 -1.343 1.00 48.16 78 ILE A C 1
ATOM 615 O O . ILE A 1 78 ? -15.111 9.503 -2.259 1.00 48.16 78 ILE A O 1
ATOM 619 N N . GLU A 1 79 ? -16.728 9.931 -0.750 1.00 43.62 79 GLU A N 1
ATOM 620 C CA . GLU A 1 79 ? -16.730 11.390 -0.861 1.00 43.62 79 GLU A CA 1
ATOM 621 C C . GLU A 1 79 ? -15.309 11.891 -0.555 1.00 43.62 79 GLU A C 1
ATOM 623 O O . GLU A 1 79 ? -14.873 11.930 0.597 1.00 43.62 79 GLU A O 1
ATOM 628 N N . ALA A 1 80 ? -14.538 12.197 -1.602 1.00 46.22 80 ALA A N 1
ATOM 629 C CA . ALA A 1 80 ? -13.199 12.741 -1.457 1.00 46.22 80 ALA A CA 1
ATOM 630 C C . ALA A 1 80 ? -13.318 14.034 -0.639 1.00 46.22 80 ALA A C 1
ATOM 632 O O . ALA A 1 80 ? -14.008 14.961 -1.083 1.00 46.22 80 ALA A O 1
ATOM 633 N N . PRO A 1 81 ? -12.675 14.158 0.536 1.00 41.44 81 PRO A N 1
ATOM 634 C CA . PRO A 1 81 ? -12.754 15.397 1.271 1.00 41.44 81 PRO A CA 1
ATOM 635 C C . PRO A 1 81 ? -11.912 16.427 0.521 1.00 41.44 81 PRO A C 1
ATOM 637 O O . PRO A 1 81 ? -10.687 16.491 0.644 1.00 41.44 81 PRO A O 1
ATOM 640 N N . LEU A 1 82 ? -12.607 17.263 -0.251 1.00 48.44 82 LEU A N 1
ATOM 641 C CA . LEU A 1 82 ? -12.178 18.595 -0.646 1.00 48.44 82 LEU A CA 1
ATOM 642 C C . LEU A 1 82 ? -11.831 19.384 0.622 1.00 48.44 82 LEU A C 1
ATOM 644 O O . LEU A 1 82 ? -12.637 20.146 1.146 1.00 48.44 82 LEU A O 1
ATOM 648 N N . LYS A 1 83 ? -10.607 19.230 1.120 1.00 44.91 83 LYS A N 1
ATOM 649 C CA . LYS A 1 83 ? -9.967 20.247 1.949 1.00 44.91 83 LYS A CA 1
ATOM 650 C C . LYS A 1 83 ? -8.611 20.575 1.357 1.00 44.91 83 LYS A C 1
ATOM 652 O O . LYS A 1 83 ? -7.570 20.094 1.791 1.00 44.91 83 LYS A O 1
ATOM 657 N N . ARG A 1 84 ? -8.665 21.464 0.358 1.00 50.66 84 ARG A N 1
ATOM 658 C CA . ARG A 1 84 ? -7.644 22.500 0.206 1.00 50.66 84 ARG A CA 1
ATOM 659 C C . ARG A 1 84 ? -7.521 23.185 1.563 1.00 50.66 84 ARG A C 1
ATOM 661 O O . ARG A 1 84 ? -8.485 23.792 2.023 1.00 50.66 84 ARG A O 1
ATOM 668 N N . VAL A 1 85 ? -6.363 23.078 2.192 1.00 44.19 85 VAL A N 1
ATOM 669 C CA . VAL A 1 85 ? -5.963 24.057 3.194 1.00 44.19 85 VAL A CA 1
ATOM 670 C C . VAL A 1 85 ? -4.621 24.586 2.726 1.00 44.19 85 VAL A C 1
ATOM 672 O O . VAL A 1 85 ? -3.701 23.812 2.471 1.00 44.19 85 VAL A O 1
ATOM 675 N N . ASN A 1 86 ? -4.658 25.886 2.460 1.00 36.72 86 ASN A N 1
ATOM 676 C CA . ASN A 1 86 ? -3.587 26.760 2.008 1.00 36.72 86 ASN A CA 1
ATOM 677 C C . ASN A 1 86 ? -2.395 26.736 2.970 1.00 36.72 86 ASN A C 1
ATOM 679 O O . ASN A 1 86 ? -2.657 26.601 4.188 1.00 36.72 86 ASN A O 1
#

Mean predicted aligned error: 8.85 Å

Sequence (86 aa):
MYPNLKLQLWRCGIRQNRLAQMLDMDETVLSKIVNGFRVPNADMRSRIAGLLECDEQWLFAKDAPLEAAVEPKGVDGIEAPLKRVN

Nearest PDB structures (foldseek):
  3bs3-assembly1_A-2  TM=9.037E-01  e=8.937E-03  Bacteroides fragilis NCTC 9343
  2xj3-assembly1_B  TM=9.005E-01  e=1.715E-02  Enterococcus faecalis
  3omt-assembly1_B  TM=9.059E-01  e=2.174E-02  Cytophaga hutchinsonii ATCC 33406
  3op9-assembly1_A  TM=8.668E-01  e=1.143E-01  Listeria innocua
  6jq1-assembly1_A  TM=7.421E-01  e=1.537E-01  Deinococcus geothermalis DSM 11300